Protein AF-A0A1B6DDN0-F1 (afdb_monomer_lite)

pLDDT: mean 76.58, std 20.26, range [27.8, 95.94]

Sequence (170 aa):
NGNVTFTDFSVDEPYYSVKLISSLGCLFWMYTKNDPTKGMYKVVVIHIALDKREFASQIEFITEDIKYLQKIKVLGQVVDIDETFSSGNIIIIPFETLVHFIDDEKQLMYKINISEITPTIESKPILEIESPEEGDKMSHFEIYTALKLVVKSLECPVCLGTLTPPLAVC

Foldseek 3Di:
DDKDKDFPADLQDWDWDWDWDDDPLFIKIWIWIRDSVVQKIWIAIATPDPDDWKKKKKKWADDPVDIDIDIDTHHDDDDDVVVCRVDNPIDIDGNVRQVVQQDPRRMHMIDMDMDTDDPPDPDDDDDDDDDDDDDPDDDSVNSSVVVVVVNVVCVPPVNVVVPDPCPDDD

InterPro domains:
  IPR008974 TRAF-like [G3DSA:2.60.210.10] (3-116)

Structure (mmCIF, N/CA/C/O backbone):
data_AF-A0A1B6DDN0-F1
#
_entry.id   AF-A0A1B6DDN0-F1
#
loop_
_atom_site.group_PDB
_atom_site.id
_atom_site.type_symbol
_atom_site.label_atom_id
_atom_site.label_alt_id
_atom_site.label_comp_id
_atom_site.label_asym_id
_atom_site.label_entity_id
_atom_site.label_seq_id
_atom_site.pdbx_PDB_ins_code
_atom_site.Cartn_x
_atom_site.Cartn_y
_atom_site.Cartn_z
_atom_site.occupancy
_atom_site.B_iso_or_equiv
_atom_site.auth_seq_id
_atom_site.auth_comp_id
_atom_site.auth_asym_id
_atom_site.auth_atom_id
_atom_site.pdbx_PDB_model_num
ATOM 1 N N . ASN A 1 1 ? -3.348 -5.305 -10.740 1.00 77.62 1 ASN A N 1
ATOM 2 C CA . ASN A 1 1 ? -4.410 -4.702 -9.897 1.00 77.62 1 ASN A CA 1
ATOM 3 C C . ASN A 1 1 ? -4.883 -5.734 -8.902 1.00 77.62 1 ASN A C 1
ATOM 5 O O . ASN A 1 1 ? -4.929 -6.905 -9.262 1.00 77.62 1 ASN A O 1
ATOM 9 N N . GLY A 1 2 ? -5.203 -5.329 -7.680 1.00 82.75 2 GLY A N 1
ATOM 10 C CA . GLY A 1 2 ? -5.620 -6.269 -6.644 1.00 82.75 2 GLY A CA 1
ATOM 11 C C . GLY A 1 2 ? -6.332 -5.597 -5.482 1.00 82.75 2 GLY A C 1
ATOM 12 O O . GLY A 1 2 ? -6.283 -4.376 -5.338 1.00 82.75 2 GLY A O 1
ATOM 13 N N . ASN A 1 3 ? -6.981 -6.421 -4.666 1.00 88.19 3 ASN A N 1
ATOM 14 C CA . ASN A 1 3 ? -7.498 -6.016 -3.367 1.00 88.19 3 ASN A CA 1
ATOM 15 C C . ASN A 1 3 ? -6.417 -6.275 -2.318 1.00 88.19 3 ASN A C 1
ATOM 17 O O . ASN A 1 3 ? -5.772 -7.325 -2.324 1.00 88.19 3 ASN A O 1
ATOM 21 N N . VAL A 1 4 ? -6.227 -5.317 -1.426 1.00 89.25 4 VAL A N 1
ATOM 22 C CA . VAL A 1 4 ? -5.373 -5.441 -0.257 1.00 89.25 4 VAL A CA 1
ATOM 23 C C . VAL A 1 4 ? -6.286 -5.472 0.953 1.00 89.25 4 VAL A C 1
ATOM 25 O O . VAL A 1 4 ? -7.051 -4.537 1.163 1.00 89.25 4 VAL A O 1
ATOM 28 N N . THR A 1 5 ? -6.174 -6.542 1.732 1.00 90.50 5 THR A N 1
ATOM 29 C CA . THR A 1 5 ? -6.859 -6.698 3.015 1.00 90.50 5 THR A CA 1
ATOM 30 C C . THR A 1 5 ? -5.819 -6.871 4.116 1.00 90.50 5 THR A C 1
ATOM 32 O O . THR A 1 5 ? -4.810 -7.571 3.925 1.00 90.50 5 THR A O 1
ATOM 35 N N . PHE A 1 6 ? -6.073 -6.224 5.247 1.00 90.12 6 PHE A N 1
ATOM 36 C CA . PHE A 1 6 ? -5.412 -6.445 6.527 1.00 90.12 6 PHE A CA 1
ATOM 37 C C . PHE A 1 6 ? -6.475 -6.833 7.545 1.00 90.12 6 PHE A C 1
ATOM 39 O O . PHE A 1 6 ? -7.505 -6.173 7.598 1.00 90.12 6 PHE A O 1
ATOM 46 N N . THR A 1 7 ? -6.230 -7.889 8.313 1.00 91.88 7 THR A N 1
ATOM 47 C CA . THR A 1 7 ? -7.094 -8.339 9.413 1.00 91.88 7 THR A CA 1
ATOM 48 C C . THR A 1 7 ? -6.530 -7.848 10.740 1.00 91.88 7 THR A C 1
ATOM 50 O O . THR A 1 7 ? -5.318 -7.641 10.836 1.00 91.88 7 THR A O 1
ATOM 53 N N . ASP A 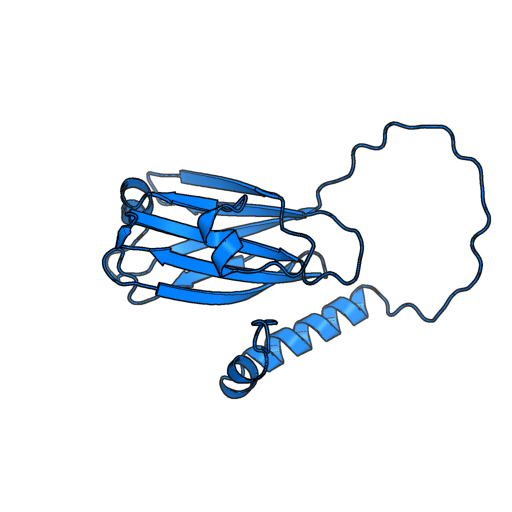1 8 ? -7.390 -7.681 11.746 1.00 91.88 8 ASP A N 1
ATOM 54 C CA . ASP A 1 8 ? -7.013 -7.188 13.079 1.00 91.88 8 ASP A CA 1
ATOM 55 C C . ASP A 1 8 ? -6.239 -5.853 13.038 1.00 91.88 8 ASP A C 1
ATOM 57 O O . ASP A 1 8 ? -5.352 -5.595 13.850 1.00 91.88 8 ASP A O 1
ATOM 61 N N . PHE A 1 9 ? -6.548 -4.992 12.066 1.00 92.88 9 PHE A N 1
ATOM 62 C CA . PHE A 1 9 ? -5.879 -3.714 11.871 1.00 92.88 9 PHE A CA 1
ATOM 63 C C . PHE A 1 9 ? -6.328 -2.689 12.920 1.00 92.88 9 PHE A C 1
ATOM 65 O O . PHE A 1 9 ? -7.518 -2.488 13.162 1.00 92.88 9 PHE A O 1
ATOM 72 N N . SER A 1 10 ? -5.361 -1.983 13.502 1.00 92.44 10 SER A N 1
ATOM 73 C CA . SER A 1 10 ? -5.588 -0.880 14.433 1.00 92.44 10 SER A CA 1
ATOM 74 C C . SER A 1 10 ? -4.699 0.301 14.064 1.00 92.44 10 SER A C 1
ATOM 76 O O . SER A 1 10 ? -3.508 0.130 13.804 1.00 92.44 10 SER A O 1
ATOM 78 N N . VAL A 1 11 ? -5.263 1.511 14.077 1.00 93.62 11 VAL A N 1
ATOM 79 C CA . VAL A 1 11 ? -4.484 2.744 13.881 1.00 93.62 11 VAL A CA 1
ATOM 80 C C . VAL A 1 11 ? -3.525 3.007 15.039 1.00 93.62 11 VAL A C 1
ATOM 82 O O . VAL A 1 11 ? -2.471 3.601 14.827 1.00 93.62 11 VAL A O 1
ATOM 85 N N . ASP A 1 12 ? -3.840 2.508 16.232 1.00 93.75 12 ASP A N 1
ATOM 86 C CA . ASP A 1 12 ? -3.051 2.740 17.442 1.00 93.75 12 ASP A CA 1
ATOM 87 C C . ASP A 1 12 ? -1.837 1.805 17.555 1.00 93.75 12 ASP A C 1
ATOM 89 O O . ASP A 1 12 ? -0.930 2.051 18.352 1.00 93.75 12 ASP A O 1
ATOM 93 N N . GLU A 1 13 ? -1.785 0.742 16.748 1.00 90.44 13 GLU A N 1
ATOM 94 C CA . GLU A 1 13 ? -0.718 -0.256 16.799 1.00 90.44 13 GLU A CA 1
ATOM 95 C C . GLU A 1 13 ? 0.256 -0.101 15.625 1.00 90.44 13 GLU A C 1
ATOM 97 O O . GLU A 1 13 ? -0.163 0.058 14.474 1.00 90.44 13 GLU A O 1
ATOM 102 N N . PRO A 1 14 ? 1.579 -0.139 15.865 1.00 90.19 14 PRO A N 1
ATOM 103 C CA . PRO A 1 14 ? 2.544 -0.072 14.782 1.00 90.19 14 PRO A CA 1
ATOM 104 C C . PRO A 1 14 ? 2.406 -1.306 13.893 1.00 90.19 14 PRO A C 1
ATOM 106 O O . PRO A 1 14 ? 2.334 -2.437 14.368 1.00 90.19 14 PRO A O 1
ATOM 109 N N . TYR A 1 15 ? 2.427 -1.085 12.583 1.00 87.69 15 TYR A N 1
ATOM 110 C CA . TYR A 1 15 ? 2.281 -2.156 11.607 1.00 87.69 15 TYR A CA 1
ATOM 111 C C . TYR A 1 15 ? 3.284 -1.985 10.476 1.00 87.69 15 TYR A C 1
ATOM 113 O O . TYR A 1 15 ? 3.532 -0.869 10.020 1.00 87.69 15 TYR A O 1
ATOM 121 N N . TYR A 1 16 ? 3.830 -3.096 9.993 1.00 88.31 16 TYR A N 1
ATOM 122 C CA . TYR A 1 16 ? 4.678 -3.134 8.810 1.00 88.31 16 TYR A CA 1
ATOM 123 C C . TYR A 1 16 ? 4.362 -4.382 7.990 1.00 88.31 16 TYR A C 1
ATOM 125 O O . TYR A 1 16 ? 4.279 -5.483 8.531 1.00 88.31 16 TYR A O 1
ATOM 133 N N . SER A 1 17 ? 4.197 -4.222 6.680 1.00 87.06 17 SER A N 1
ATOM 134 C CA . SER A 1 17 ? 3.962 -5.343 5.770 1.00 87.06 17 SER A CA 1
ATOM 135 C C . SER A 1 17 ? 4.589 -5.100 4.415 1.00 87.06 17 SER A C 1
ATOM 137 O O . SER A 1 17 ? 4.654 -3.967 3.935 1.00 87.06 17 SER A O 1
ATOM 139 N N . VAL A 1 18 ? 5.025 -6.196 3.803 1.00 88.25 18 VAL A N 1
ATOM 140 C CA . VAL A 1 18 ? 5.557 -6.240 2.448 1.00 88.25 18 VAL A CA 1
ATOM 141 C C . VAL A 1 18 ? 4.722 -7.240 1.662 1.00 88.25 18 VAL A C 1
ATOM 143 O O . VAL A 1 18 ? 4.552 -8.381 2.091 1.00 88.25 18 VAL A O 1
ATOM 146 N N . LYS A 1 19 ? 4.190 -6.823 0.514 1.00 88.69 19 LYS A N 1
ATOM 147 C CA . LYS A 1 19 ? 3.452 -7.694 -0.408 1.00 88.69 19 LYS A CA 1
ATOM 148 C C . LYS A 1 19 ? 4.056 -7.614 -1.803 1.00 88.69 19 LYS A C 1
ATOM 150 O O . LYS A 1 19 ? 4.468 -6.543 -2.246 1.00 88.69 19 LYS A O 1
ATOM 155 N N . LEU A 1 20 ? 4.064 -8.741 -2.508 1.00 88.50 20 LEU A N 1
ATOM 156 C CA . LEU A 1 20 ? 4.405 -8.784 -3.925 1.00 88.50 20 LEU A CA 1
ATOM 157 C C . LEU A 1 20 ? 3.135 -8.611 -4.764 1.00 88.50 20 LEU A C 1
ATOM 159 O O . LEU A 1 20 ? 2.144 -9.308 -4.555 1.00 88.50 20 LEU A O 1
ATOM 163 N N . ILE A 1 21 ? 3.167 -7.700 -5.731 1.00 88.81 21 ILE A N 1
ATOM 164 C CA . ILE A 1 21 ? 2.065 -7.443 -6.660 1.00 88.81 21 ILE A CA 1
ATOM 165 C C . ILE A 1 21 ? 2.520 -7.798 -8.069 1.00 88.81 21 ILE A C 1
ATOM 167 O O . ILE A 1 21 ? 3.547 -7.309 -8.532 1.00 88.81 21 ILE A O 1
ATOM 171 N N . SER A 1 22 ? 1.720 -8.592 -8.781 1.00 88.19 22 SER A N 1
ATOM 172 C CA . SER A 1 22 ? 1.879 -8.801 -10.221 1.00 88.19 22 SER A CA 1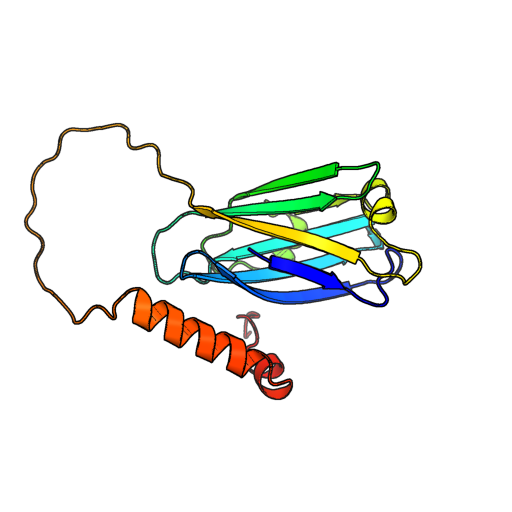
ATOM 173 C C . SER A 1 22 ? 0.847 -7.977 -10.994 1.00 88.19 22 SER A C 1
ATOM 175 O O . SER A 1 22 ? -0.357 -8.048 -10.733 1.00 88.19 22 SER A O 1
ATOM 177 N N . SER A 1 23 ? 1.310 -7.154 -11.934 1.00 88.50 23 SER A N 1
ATOM 178 C CA . SER A 1 23 ? 0.449 -6.342 -12.805 1.00 88.50 23 SER A CA 1
ATOM 179 C C . SER A 1 23 ? 1.187 -6.008 -14.096 1.00 88.50 23 SER A C 1
ATOM 181 O O . SER A 1 23 ? 2.396 -5.814 -14.065 1.00 88.50 23 SER A O 1
ATOM 183 N N . LEU A 1 24 ? 0.482 -5.930 -15.230 1.00 89.19 24 LEU A N 1
ATOM 184 C CA . LEU A 1 24 ? 1.067 -5.536 -16.528 1.00 89.19 24 LEU A CA 1
ATOM 185 C C . LEU A 1 24 ? 2.328 -6.343 -16.923 1.00 89.19 24 LEU A C 1
ATOM 187 O O . LEU A 1 24 ? 3.264 -5.813 -17.522 1.00 89.19 24 LEU A O 1
ATOM 191 N N . GLY A 1 25 ? 2.380 -7.625 -16.543 1.00 84.75 25 GLY A N 1
ATOM 192 C CA . GLY A 1 25 ? 3.540 -8.489 -16.794 1.00 84.75 25 GLY A CA 1
ATOM 193 C C . GLY A 1 25 ? 4.799 -8.124 -15.996 1.00 84.75 25 GLY A C 1
ATOM 194 O O . GLY A 1 25 ? 5.881 -8.557 -16.368 1.00 84.75 25 GLY A O 1
ATOM 195 N N . CYS A 1 26 ? 4.674 -7.333 -14.926 1.00 86.88 26 CYS A N 1
ATOM 196 C CA . CYS A 1 26 ? 5.771 -6.933 -14.040 1.00 86.88 26 CYS A CA 1
ATOM 197 C C . CYS A 1 26 ? 5.497 -7.366 -12.599 1.00 86.88 26 CYS A C 1
ATOM 199 O O . CYS A 1 26 ? 4.365 -7.722 -12.244 1.00 86.88 26 CYS A O 1
ATOM 201 N N . LEU A 1 27 ? 6.530 -7.264 -11.762 1.00 88.00 27 LEU A N 1
ATOM 202 C CA . LEU A 1 27 ? 6.432 -7.421 -10.317 1.00 88.00 27 LEU A CA 1
ATOM 203 C C . LEU A 1 27 ? 6.726 -6.111 -9.591 1.00 88.00 27 LEU A C 1
ATOM 205 O O . LEU A 1 27 ? 7.605 -5.343 -9.982 1.00 88.00 27 LEU A O 1
ATOM 209 N N . PHE A 1 28 ? 6.013 -5.894 -8.493 1.00 89.19 28 PHE A N 1
ATOM 210 C CA . PHE A 1 28 ? 6.158 -4.715 -7.656 1.00 89.19 28 PHE A CA 1
ATOM 211 C C . PHE A 1 28 ? 6.183 -5.118 -6.190 1.00 89.19 28 PHE A C 1
ATOM 213 O O . PHE A 1 28 ? 5.328 -5.885 -5.744 1.00 89.19 28 PHE A O 1
ATOM 220 N N . TRP A 1 29 ? 7.116 -4.556 -5.432 1.00 90.38 29 TRP A N 1
ATOM 221 C CA . TRP A 1 29 ? 7.043 -4.579 -3.980 1.00 90.38 29 TRP A CA 1
ATOM 222 C C . TRP A 1 29 ? 6.110 -3.477 -3.501 1.00 90.38 29 TRP A C 1
ATOM 224 O O . TRP A 1 29 ? 6.266 -2.320 -3.886 1.00 90.38 29 TRP A O 1
ATOM 234 N N . MET A 1 30 ? 5.162 -3.829 -2.641 1.00 91.88 30 MET A N 1
ATOM 235 C CA . MET A 1 30 ? 4.356 -2.877 -1.891 1.00 91.88 30 MET A CA 1
ATOM 236 C C . MET A 1 30 ? 4.727 -2.965 -0.419 1.00 91.88 30 MET A C 1
ATOM 238 O O . MET A 1 30 ? 4.501 -3.995 0.213 1.00 91.88 30 MET A O 1
ATOM 242 N N . TYR A 1 31 ? 5.256 -1.873 0.116 1.00 91.56 31 TYR A N 1
ATOM 243 C CA . TYR A 1 31 ? 5.546 -1.716 1.532 1.00 91.56 31 TYR A CA 1
ATOM 244 C C . TYR A 1 31 ? 4.475 -0.848 2.155 1.00 91.56 31 TYR A C 1
ATOM 246 O O . TYR A 1 31 ? 4.162 0.225 1.640 1.00 91.56 31 TYR A O 1
ATOM 254 N N . THR A 1 32 ? 3.942 -1.287 3.282 1.00 92.81 32 THR A N 1
ATOM 255 C CA . THR A 1 32 ? 2.948 -0.535 4.040 1.00 92.81 32 THR A CA 1
ATOM 256 C C . THR A 1 32 ? 3.407 -0.394 5.473 1.00 92.81 32 THR A C 1
ATOM 258 O O . THR A 1 32 ? 3.830 -1.384 6.071 1.00 92.81 32 THR A O 1
ATOM 261 N N . LYS A 1 33 ? 3.290 0.809 6.029 1.00 92.31 33 LYS A N 1
ATOM 262 C CA . LYS A 1 33 ? 3.656 1.106 7.412 1.00 92.31 33 LYS A CA 1
ATOM 263 C C . LYS A 1 33 ? 2.542 1.897 8.084 1.00 92.31 33 LYS A C 1
ATOM 265 O O . LYS A 1 33 ? 2.175 2.960 7.588 1.00 92.31 33 LYS A O 1
ATOM 270 N N . ASN A 1 34 ? 2.034 1.394 9.203 1.00 93.00 34 ASN A N 1
ATOM 271 C CA . ASN A 1 34 ? 1.233 2.183 10.130 1.00 93.00 34 ASN A CA 1
ATOM 272 C C . ASN A 1 34 ? 2.179 2.822 11.150 1.00 93.00 34 ASN A C 1
ATOM 274 O O . ASN A 1 34 ? 2.933 2.108 11.814 1.00 93.00 34 ASN A O 1
ATOM 278 N N . ASP A 1 35 ? 2.173 4.150 11.244 1.00 90.00 35 ASP A N 1
ATOM 279 C CA . ASP A 1 35 ? 3.010 4.915 12.169 1.00 90.00 35 ASP A CA 1
ATOM 280 C C . ASP A 1 35 ? 2.115 5.683 13.158 1.00 90.00 35 ASP A C 1
ATOM 282 O O . ASP A 1 35 ? 1.766 6.842 12.893 1.00 90.00 35 ASP A O 1
ATOM 286 N N . PRO A 1 36 ? 1.736 5.060 14.296 1.00 90.25 36 PRO A N 1
ATOM 287 C CA . PRO A 1 36 ? 0.861 5.686 15.283 1.00 90.25 36 PRO A CA 1
ATOM 288 C C . PRO A 1 36 ? 1.423 6.989 15.845 1.00 90.25 36 PRO A C 1
ATOM 290 O O . PRO A 1 36 ? 0.679 7.928 16.108 1.00 90.25 36 PRO A O 1
ATOM 293 N N . THR A 1 37 ? 2.752 7.090 15.957 1.00 89.56 37 THR A N 1
ATOM 294 C CA . THR A 1 37 ? 3.417 8.284 16.499 1.00 89.56 37 THR A CA 1
ATOM 295 C C . THR A 1 37 ? 3.241 9.511 15.611 1.00 89.56 37 THR A C 1
ATOM 297 O O . THR A 1 37 ? 3.272 10.639 16.099 1.00 89.56 37 THR A O 1
ATOM 300 N N . LYS A 1 38 ? 3.039 9.295 14.307 1.00 88.12 38 LYS A N 1
ATOM 301 C CA . LYS A 1 38 ? 2.813 10.354 13.320 1.00 88.12 38 LYS A CA 1
ATOM 302 C C . LYS A 1 38 ? 1.357 10.455 12.873 1.00 88.12 38 LYS A C 1
ATOM 304 O O . LYS A 1 38 ? 1.044 11.372 12.122 1.00 88.12 38 LYS A O 1
ATOM 309 N N . GLY A 1 39 ? 0.485 9.542 13.305 1.00 92.81 39 GLY A N 1
ATOM 310 C CA . GLY A 1 39 ? -0.922 9.516 12.906 1.00 92.81 39 GLY A CA 1
ATOM 311 C C . GLY A 1 39 ? -1.126 9.244 11.411 1.00 92.81 39 GLY A C 1
ATOM 312 O O . GLY A 1 39 ? -2.023 9.825 10.795 1.00 92.81 39 GLY A O 1
ATOM 313 N N . MET A 1 40 ? -0.246 8.444 10.795 1.00 94.12 40 MET A N 1
ATOM 314 C CA . MET A 1 40 ? -0.215 8.249 9.342 1.00 94.12 40 MET A CA 1
ATOM 315 C C . MET A 1 40 ? -0.022 6.789 8.946 1.00 94.12 40 MET A C 1
ATOM 317 O O . MET A 1 40 ? 0.866 6.098 9.448 1.00 94.12 40 MET A O 1
ATOM 321 N N . TYR A 1 41 ? -0.787 6.365 7.944 1.00 94.31 41 TYR A N 1
ATOM 322 C CA . TYR A 1 41 ? -0.551 5.137 7.200 1.00 94.31 41 TYR A CA 1
ATOM 323 C C . TYR A 1 41 ? 0.166 5.461 5.895 1.00 94.31 41 TYR A C 1
ATOM 325 O O . TYR A 1 41 ? -0.219 6.373 5.163 1.00 94.31 41 TYR A O 1
ATOM 333 N N . LYS A 1 42 ? 1.242 4.736 5.612 1.00 94.00 42 LYS A N 1
ATOM 334 C CA . LYS A 1 42 ? 2.149 5.021 4.504 1.00 94.00 42 LYS A CA 1
ATOM 335 C C . LYS A 1 42 ? 2.236 3.831 3.574 1.00 94.00 42 LYS A C 1
ATOM 337 O O . LYS A 1 42 ? 2.370 2.701 4.042 1.00 94.00 42 LYS A O 1
ATOM 342 N N . VAL A 1 43 ? 2.237 4.091 2.269 1.00 93.62 43 VAL A N 1
ATOM 343 C CA . VAL A 1 43 ? 2.417 3.055 1.248 1.00 93.62 43 VAL A CA 1
ATOM 344 C C . VAL A 1 43 ? 3.475 3.462 0.234 1.00 93.62 43 VAL A C 1
ATOM 346 O O . VAL A 1 43 ? 3.445 4.561 -0.323 1.00 93.62 43 VAL A O 1
ATOM 349 N N . VAL A 1 44 ? 4.391 2.537 -0.029 1.00 92.31 44 VAL A N 1
ATOM 350 C CA . VAL A 1 44 ? 5.446 2.652 -1.035 1.00 92.31 44 VAL A CA 1
ATOM 351 C C . VAL A 1 44 ? 5.284 1.514 -2.022 1.00 92.31 44 VAL A C 1
ATOM 353 O O . VAL A 1 44 ? 5.123 0.362 -1.625 1.00 92.31 44 VAL A O 1
ATOM 356 N N . VAL A 1 45 ? 5.344 1.832 -3.313 1.00 92.19 45 VAL A N 1
ATOM 357 C CA . VAL A 1 45 ? 5.340 0.831 -4.379 1.00 92.19 45 VAL A CA 1
ATOM 358 C C . VAL A 1 45 ? 6.621 0.983 -5.182 1.00 92.19 45 VAL A C 1
ATOM 360 O O . VAL A 1 45 ? 6.909 2.066 -5.696 1.00 92.19 45 VAL A O 1
ATOM 363 N N . ILE A 1 46 ? 7.376 -0.105 -5.284 1.00 90.06 46 ILE A N 1
ATOM 364 C CA . ILE A 1 46 ? 8.649 -0.176 -6.000 1.00 90.06 46 ILE A CA 1
ATOM 365 C C . ILE A 1 46 ? 8.509 -1.203 -7.118 1.00 90.06 46 ILE A C 1
ATOM 367 O O . ILE A 1 46 ? 8.142 -2.352 -6.876 1.00 90.06 46 ILE A O 1
ATOM 371 N N . HIS A 1 47 ? 8.803 -0.790 -8.345 1.00 89.44 47 HIS A N 1
ATOM 372 C CA . HIS A 1 47 ? 8.924 -1.691 -9.481 1.00 89.44 47 HIS A CA 1
ATOM 373 C C . HIS A 1 47 ? 10.200 -2.520 -9.327 1.00 89.44 47 HIS A C 1
ATOM 375 O O . HIS A 1 47 ? 11.292 -1.970 -9.181 1.00 89.44 47 HIS A O 1
ATOM 381 N N . ILE A 1 48 ? 10.068 -3.847 -9.366 1.00 86.06 48 ILE A N 1
ATOM 382 C CA . ILE A 1 48 ? 11.214 -4.757 -9.412 1.00 86.06 48 ILE A CA 1
ATOM 383 C C . ILE A 1 48 ? 11.722 -4.738 -10.852 1.00 86.06 48 ILE A C 1
ATOM 385 O O . ILE A 1 48 ? 11.273 -5.513 -11.695 1.00 86.06 48 ILE A O 1
ATOM 389 N N . ALA A 1 49 ? 12.576 -3.761 -11.146 1.00 72.00 49 ALA A N 1
ATOM 390 C CA . ALA A 1 49 ? 12.932 -3.419 -12.510 1.00 72.00 49 ALA A CA 1
ATOM 391 C C . ALA A 1 49 ? 13.681 -4.557 -13.222 1.00 72.00 49 ALA A C 1
ATOM 393 O O . ALA A 1 49 ? 14.792 -4.926 -12.844 1.00 72.00 49 ALA A O 1
ATOM 394 N N . LEU A 1 50 ? 13.072 -5.049 -14.303 1.00 63.22 50 LEU A N 1
ATOM 395 C CA . LEU A 1 50 ? 13.733 -5.787 -15.387 1.00 63.22 50 LEU A CA 1
ATOM 396 C C . LEU A 1 50 ? 13.829 -4.939 -16.674 1.00 63.22 50 LEU A C 1
ATOM 398 O O . LEU A 1 50 ? 14.433 -5.369 -17.652 1.00 63.22 50 LEU A O 1
ATOM 402 N N . ASP A 1 51 ? 13.237 -3.737 -16.690 1.00 71.81 51 ASP A N 1
ATOM 403 C CA . ASP A 1 51 ? 13.165 -2.847 -17.855 1.00 71.81 51 ASP A CA 1
ATOM 404 C C . ASP A 1 51 ? 13.038 -1.353 -17.468 1.00 71.81 51 ASP A C 1
ATOM 406 O O . ASP A 1 51 ? 13.136 -0.986 -16.297 1.00 71.81 51 ASP A O 1
ATOM 410 N N . LYS A 1 52 ? 12.860 -0.484 -18.477 1.00 80.75 52 LYS A N 1
ATOM 411 C CA . LYS A 1 52 ? 12.783 0.986 -18.352 1.00 80.75 52 LYS A CA 1
ATOM 412 C C . LYS A 1 52 ? 11.351 1.538 -18.260 1.00 80.75 52 LYS A C 1
ATOM 414 O O . LYS A 1 52 ? 11.167 2.743 -18.431 1.00 80.75 52 LYS A O 1
ATOM 419 N N . ARG A 1 53 ? 10.333 0.695 -18.067 1.00 87.00 53 ARG A N 1
ATOM 420 C CA . ARG A 1 53 ? 8.940 1.156 -18.019 1.00 87.00 53 ARG A CA 1
ATOM 421 C C . ARG A 1 53 ? 8.689 1.983 -16.767 1.00 87.00 53 ARG A C 1
ATOM 423 O O . ARG A 1 53 ? 9.189 1.685 -15.681 1.00 87.00 53 ARG A O 1
ATOM 430 N N . GLU A 1 54 ? 7.878 3.019 -16.927 1.00 91.06 54 GLU A N 1
ATOM 431 C CA . GLU A 1 54 ? 7.431 3.857 -15.824 1.00 91.06 54 GLU A CA 1
ATOM 432 C C . GLU A 1 54 ? 5.991 3.520 -15.464 1.00 91.06 54 GLU A C 1
ATOM 434 O O . GLU A 1 54 ? 5.148 3.302 -16.331 1.00 91.06 54 GLU A O 1
ATOM 439 N N . PHE A 1 55 ? 5.691 3.506 -14.169 1.00 93.00 55 PHE A N 1
ATOM 440 C CA . PHE A 1 55 ? 4.367 3.151 -13.677 1.00 93.00 55 PHE A CA 1
ATOM 441 C C . PHE A 1 55 ? 3.860 4.184 -12.683 1.00 93.00 55 PHE A C 1
ATOM 443 O O . PHE A 1 55 ? 4.628 4.885 -12.025 1.00 93.00 55 PHE A O 1
ATOM 450 N N . ALA A 1 56 ? 2.544 4.240 -12.544 1.00 94.88 56 ALA A N 1
ATOM 451 C CA . ALA A 1 56 ? 1.866 4.906 -11.452 1.00 94.88 56 ALA A CA 1
ATOM 452 C C . ALA A 1 56 ? 1.064 3.876 -10.660 1.00 94.88 56 ALA A C 1
ATOM 454 O O . ALA A 1 56 ? 0.390 3.023 -11.245 1.00 94.88 56 ALA A O 1
ATOM 455 N N . SER A 1 57 ? 1.125 3.978 -9.337 1.00 94.94 57 SER A N 1
ATOM 456 C CA . SER A 1 57 ? 0.270 3.238 -8.426 1.00 94.94 57 SER A CA 1
ATOM 457 C C . SER A 1 57 ? -0.844 4.153 -7.947 1.00 94.94 57 SER A C 1
ATOM 459 O O . SER A 1 57 ? -0.651 5.344 -7.708 1.00 94.94 57 SER A O 1
ATOM 461 N N . GLN A 1 58 ? -2.036 3.593 -7.833 1.00 95.94 58 GLN A N 1
ATOM 46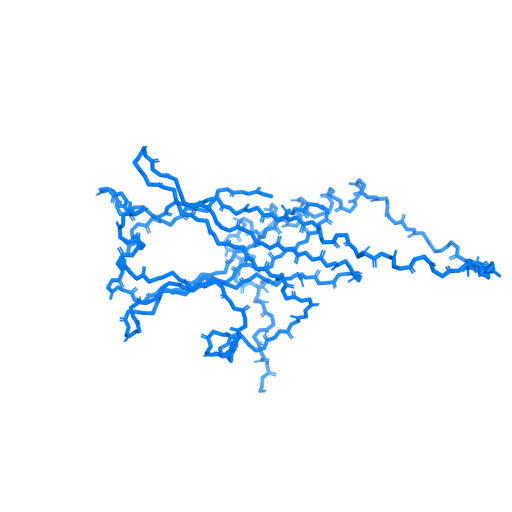2 C CA . GLN A 1 58 ? -3.205 4.271 -7.311 1.00 95.94 58 GLN A CA 1
ATOM 463 C C . GLN A 1 58 ? -3.833 3.388 -6.249 1.00 95.94 58 GLN A C 1
ATOM 465 O O . GLN A 1 58 ? -4.156 2.232 -6.524 1.00 95.94 58 GLN A O 1
ATOM 470 N N . ILE A 1 59 ? -4.022 3.950 -5.063 1.00 94.94 59 ILE A N 1
ATOM 471 C CA . ILE A 1 59 ? -4.782 3.327 -3.991 1.00 94.94 59 ILE A CA 1
ATOM 472 C C . ILE A 1 59 ? -6.163 3.960 -3.952 1.00 94.94 59 ILE A C 1
ATOM 474 O O . ILE A 1 59 ? -6.309 5.176 -4.081 1.00 94.94 59 ILE A O 1
ATOM 478 N N . GLU A 1 60 ? -7.172 3.112 -3.817 1.00 95.00 60 GLU A N 1
ATOM 479 C CA . GLU A 1 60 ? -8.571 3.498 -3.791 1.00 95.00 60 GLU A CA 1
ATOM 480 C C . GLU A 1 60 ? -9.274 2.799 -2.626 1.00 95.00 60 GLU A C 1
ATOM 482 O O . GLU A 1 60 ? -9.357 1.569 -2.584 1.00 95.00 60 GLU A O 1
ATOM 487 N N . PHE A 1 61 ? -9.790 3.602 -1.701 1.00 93.00 61 PHE A N 1
ATOM 488 C CA . PHE A 1 61 ? -10.702 3.166 -0.655 1.00 93.00 61 PHE A CA 1
ATOM 489 C C . PHE A 1 61 ? -12.119 3.571 -1.049 1.00 93.00 61 PHE A C 1
ATOM 491 O O . PHE A 1 61 ? -12.347 4.693 -1.514 1.00 93.00 61 PHE A O 1
ATOM 498 N N . ILE A 1 62 ? -13.063 2.648 -0.900 1.00 88.00 62 ILE A N 1
ATOM 499 C CA . ILE A 1 62 ? -14.460 2.859 -1.277 1.00 88.00 62 ILE A CA 1
ATOM 500 C C . ILE A 1 62 ?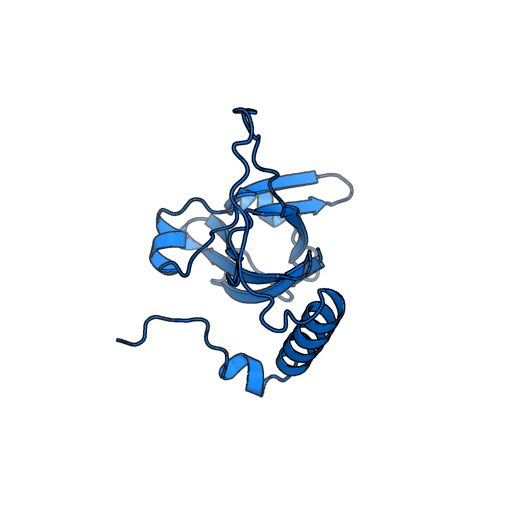 -15.336 2.253 -0.188 1.00 88.00 62 ILE A C 1
ATOM 502 O O . ILE A 1 62 ? -15.269 1.047 0.042 1.00 88.00 62 ILE A O 1
ATOM 506 N N . THR A 1 63 ? -16.164 3.084 0.431 1.00 85.75 63 THR A N 1
ATOM 507 C CA . THR A 1 63 ? -17.345 2.674 1.200 1.00 85.75 63 THR A CA 1
ATOM 508 C C . THR A 1 63 ? -18.606 3.108 0.451 1.00 85.75 63 THR A C 1
ATOM 510 O O . THR A 1 63 ? -18.520 3.647 -0.656 1.00 85.75 63 THR A O 1
ATOM 513 N N . GLU A 1 64 ? -19.786 2.863 1.024 1.00 85.00 64 GLU A N 1
ATOM 514 C CA . GLU A 1 64 ? -21.051 3.351 0.457 1.00 85.00 64 GLU A CA 1
ATOM 515 C C . GLU A 1 64 ? -21.086 4.887 0.372 1.00 85.00 64 GLU A C 1
ATOM 517 O O . GLU A 1 64 ? -21.561 5.439 -0.621 1.00 85.00 64 GLU A O 1
ATOM 522 N N . ASP A 1 65 ? -20.502 5.565 1.364 1.00 84.44 65 ASP A N 1
ATOM 523 C CA . ASP A 1 65 ? -20.605 7.017 1.527 1.00 84.44 65 ASP A CA 1
ATOM 524 C C . ASP A 1 65 ? -19.344 7.781 1.104 1.00 84.44 65 ASP A C 1
ATOM 526 O O . ASP A 1 65 ? -19.411 8.961 0.750 1.00 84.44 65 ASP A O 1
ATOM 530 N N . ILE A 1 66 ? -18.171 7.139 1.163 1.00 87.31 66 ILE A N 1
ATOM 531 C CA . ILE A 1 66 ? -16.880 7.817 1.028 1.00 87.31 66 ILE A CA 1
ATOM 532 C C . ILE A 1 66 ? -16.015 7.105 -0.003 1.00 87.31 66 ILE A C 1
ATOM 534 O O . ILE A 1 66 ? -15.782 5.897 0.040 1.00 87.31 66 ILE A O 1
ATOM 538 N N . LYS A 1 67 ? -15.457 7.903 -0.912 1.00 91.75 67 LYS A N 1
ATOM 539 C CA . LYS A 1 67 ? -14.430 7.468 -1.849 1.00 91.75 67 LYS A CA 1
ATOM 540 C C . LYS A 1 67 ? -13.161 8.277 -1.632 1.00 91.75 67 LYS A C 1
ATOM 542 O O . LYS A 1 67 ? -13.169 9.495 -1.790 1.00 91.75 67 LYS A O 1
ATOM 547 N N . TYR A 1 68 ? -12.064 7.588 -1.345 1.00 92.19 68 TYR A N 1
ATOM 548 C CA . TYR A 1 68 ? -10.735 8.181 -1.258 1.00 92.19 68 TYR A CA 1
ATOM 549 C C . TYR A 1 68 ? -9.818 7.566 -2.310 1.00 92.19 68 TYR A C 1
ATOM 551 O O . TYR A 1 68 ? -9.791 6.350 -2.502 1.00 92.19 68 TYR A O 1
ATOM 559 N N . LEU A 1 69 ? -9.060 8.410 -3.007 1.00 94.25 69 LEU A N 1
ATOM 560 C CA . LEU A 1 69 ? -8.174 7.990 -4.083 1.00 94.25 69 LEU A CA 1
ATOM 561 C C . LEU A 1 69 ? -6.889 8.804 -4.039 1.00 94.25 69 LEU A C 1
ATOM 563 O O . LEU A 1 69 ? -6.924 10.031 -4.091 1.00 94.25 69 LEU A O 1
ATOM 567 N N . GLN A 1 70 ? -5.755 8.109 -4.028 1.00 94.25 70 GLN A N 1
ATOM 568 C CA . GLN A 1 70 ? -4.442 8.730 -4.140 1.00 94.25 70 GLN A CA 1
ATOM 569 C C . GLN A 1 70 ? -3.607 7.996 -5.182 1.00 94.25 70 GLN A C 1
ATOM 571 O O . GLN A 1 70 ? -3.548 6.767 -5.194 1.00 94.25 70 GLN A O 1
ATOM 576 N N . LYS A 1 71 ? -2.970 8.756 -6.076 1.00 94.62 71 LYS A N 1
ATOM 577 C CA . LYS A 1 71 ? -2.134 8.240 -7.163 1.00 94.62 71 LYS A CA 1
ATOM 578 C C . LYS A 1 71 ? -0.735 8.833 -7.072 1.00 94.62 71 LYS A C 1
ATOM 580 O O . LYS A 1 71 ? -0.593 10.034 -6.864 1.00 94.62 71 LYS A O 1
ATOM 585 N N . ILE A 1 72 ? 0.282 8.002 -7.272 1.00 94.00 72 ILE A N 1
ATOM 586 C CA . ILE A 1 72 ? 1.687 8.403 -7.234 1.00 94.00 72 ILE A CA 1
ATOM 587 C C . ILE A 1 72 ? 2.502 7.654 -8.288 1.00 94.00 72 ILE A C 1
ATOM 589 O O . ILE A 1 72 ? 2.104 6.587 -8.756 1.00 94.00 72 ILE A O 1
ATOM 593 N N . LYS A 1 73 ? 3.653 8.207 -8.673 1.00 93.06 73 LYS A N 1
ATOM 594 C CA . LYS A 1 73 ? 4.619 7.505 -9.524 1.00 93.06 73 LYS A CA 1
ATOM 595 C C . LYS A 1 73 ? 5.282 6.379 -8.723 1.00 93.06 73 LYS A C 1
ATOM 597 O O . LYS A 1 73 ? 5.714 6.592 -7.595 1.00 93.06 73 LYS A O 1
ATOM 602 N N . VAL A 1 74 ? 5.355 5.192 -9.317 1.00 91.56 74 VAL A N 1
ATOM 603 C CA . VAL A 1 74 ? 6.055 4.029 -8.761 1.00 91.56 74 VAL A CA 1
ATOM 604 C C . VAL A 1 74 ? 7.557 4.273 -8.830 1.00 91.56 74 VAL A C 1
ATOM 606 O O . VAL A 1 74 ? 8.069 4.773 -9.834 1.00 91.56 74 VAL A O 1
ATOM 609 N N . LEU A 1 75 ? 8.269 3.898 -7.771 1.00 88.44 75 LEU A N 1
ATOM 610 C CA . LEU A 1 75 ? 9.721 4.024 -7.718 1.00 88.44 75 LEU A CA 1
ATOM 611 C C . LEU A 1 75 ? 10.373 2.947 -8.596 1.00 88.44 75 LEU A C 1
ATOM 613 O O . LEU A 1 75 ? 10.006 1.776 -8.524 1.00 88.44 75 LEU A O 1
ATOM 617 N N . GLY A 1 76 ? 11.321 3.347 -9.443 1.00 77.69 76 GLY A N 1
ATOM 618 C CA . GLY A 1 76 ? 11.941 2.474 -10.450 1.00 77.69 76 GLY A CA 1
ATOM 619 C C . GLY A 1 76 ? 13.225 1.763 -10.014 1.00 77.69 76 GLY A C 1
ATOM 620 O O . GLY A 1 76 ? 13.868 1.143 -10.855 1.00 77.69 76 GLY A O 1
ATOM 621 N N . GLN A 1 77 ? 13.649 1.889 -8.752 1.00 70.50 77 GLN A N 1
ATOM 622 C CA . GLN A 1 77 ? 14.898 1.312 -8.238 1.00 70.50 77 GLN A CA 1
ATOM 623 C C . GLN A 1 77 ? 14.740 0.850 -6.785 1.00 70.50 77 GLN A C 1
ATOM 625 O O . GLN A 1 77 ? 13.825 1.287 -6.084 1.00 70.50 77 GLN A O 1
ATOM 630 N N . VAL A 1 78 ? 15.653 -0.021 -6.342 1.00 62.41 78 VAL A N 1
ATOM 631 C CA . VAL A 1 78 ? 15.828 -0.349 -4.923 1.00 62.4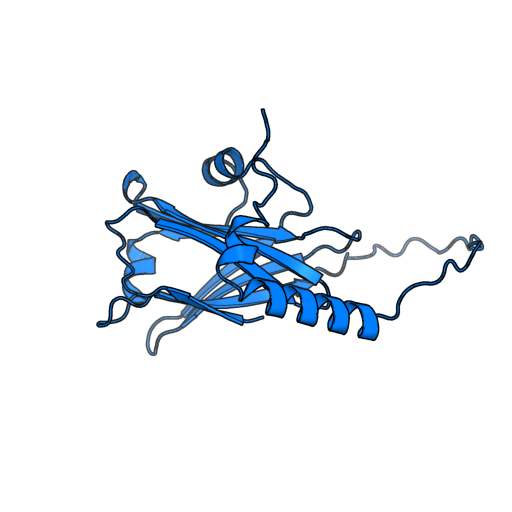1 78 VAL A CA 1
ATOM 632 C C . VAL A 1 78 ? 16.252 0.926 -4.197 1.00 62.41 78 VAL A C 1
ATOM 634 O O . VAL A 1 78 ? 17.288 1.504 -4.513 1.00 62.41 78 VAL A O 1
ATOM 637 N N . VAL A 1 79 ? 15.424 1.369 -3.260 1.00 69.81 79 VAL A N 1
ATOM 638 C CA . VAL A 1 79 ? 15.644 2.552 -2.423 1.00 69.81 79 VAL A CA 1
ATOM 639 C C . VAL A 1 79 ? 15.751 2.119 -0.967 1.00 69.81 79 VAL A C 1
ATOM 641 O O . VAL A 1 79 ? 15.170 1.098 -0.589 1.00 69.81 79 VAL A O 1
ATOM 644 N N . ASP A 1 80 ? 16.460 2.896 -0.150 1.00 81.81 80 ASP A N 1
ATOM 645 C CA . ASP A 1 80 ? 16.384 2.752 1.302 1.00 81.81 80 ASP A CA 1
ATOM 646 C C . ASP A 1 80 ? 14.932 2.994 1.733 1.00 81.81 80 ASP A C 1
ATOM 648 O O . ASP A 1 80 ? 14.363 4.069 1.512 1.00 81.81 80 ASP A O 1
ATOM 652 N N . ILE A 1 81 ? 14.297 1.958 2.281 1.00 83.56 81 ILE A N 1
ATOM 653 C CA . ILE A 1 81 ? 12.869 1.996 2.580 1.00 83.56 81 ILE A CA 1
ATOM 654 C C . ILE A 1 81 ? 12.555 2.893 3.781 1.00 83.56 81 ILE A C 1
ATOM 656 O O . ILE A 1 81 ? 11.510 3.546 3.795 1.00 83.56 81 ILE A O 1
ATOM 660 N N . ASP A 1 82 ? 13.454 2.973 4.762 1.00 82.06 82 ASP A N 1
ATOM 661 C CA . ASP A 1 82 ? 13.259 3.789 5.958 1.00 82.06 82 ASP A CA 1
ATOM 662 C C . ASP A 1 82 ? 13.470 5.272 5.647 1.00 82.06 82 ASP A C 1
ATOM 664 O O . ASP A 1 82 ? 12.684 6.122 6.094 1.00 82.06 82 ASP A O 1
ATOM 668 N N . GLU A 1 83 ? 14.453 5.586 4.801 1.00 84.81 83 GLU A N 1
ATOM 669 C CA . GLU A 1 83 ? 14.605 6.922 4.225 1.00 84.81 83 GLU A CA 1
ATOM 670 C C . GLU A 1 83 ? 13.373 7.284 3.384 1.00 84.81 83 GLU A C 1
ATOM 672 O O . GLU A 1 83 ? 12.764 8.339 3.579 1.00 84.81 83 GLU A O 1
ATOM 677 N N . THR A 1 84 ? 12.915 6.367 2.525 1.00 87.12 84 THR A N 1
ATOM 678 C CA . THR A 1 84 ? 11.739 6.581 1.669 1.00 87.12 84 THR A CA 1
ATOM 679 C C . THR A 1 84 ? 10.474 6.841 2.488 1.00 87.12 84 THR A C 1
ATOM 681 O O . THR A 1 84 ? 9.704 7.740 2.155 1.00 87.12 84 THR A O 1
ATOM 684 N N . PHE A 1 85 ? 10.256 6.134 3.602 1.00 85.44 85 PHE A N 1
ATOM 685 C CA . PHE A 1 85 ? 9.137 6.420 4.508 1.00 85.44 85 PHE A CA 1
ATOM 686 C C . PHE A 1 85 ? 9.251 7.768 5.234 1.00 85.44 85 PHE A C 1
ATOM 688 O O . PHE A 1 85 ? 8.247 8.263 5.769 1.00 85.44 85 PHE A O 1
ATOM 695 N N . SER A 1 86 ? 10.451 8.339 5.307 1.00 83.62 86 SER A N 1
ATOM 696 C CA . SER A 1 86 ? 10.738 9.573 6.036 1.00 83.62 86 SER A CA 1
ATOM 697 C C . SER A 1 86 ? 10.640 10.815 5.153 1.00 83.62 86 SER A C 1
ATOM 699 O O . SER A 1 86 ? 10.082 11.816 5.599 1.00 83.62 86 SER A O 1
ATOM 701 N N . SER A 1 87 ? 11.141 10.750 3.919 1.00 81.44 87 SER A N 1
ATOM 702 C CA . SER A 1 87 ? 11.276 11.904 3.014 1.00 81.44 87 SER A CA 1
ATOM 703 C C . SER A 1 87 ? 10.882 11.613 1.561 1.00 81.44 87 SER A C 1
ATOM 705 O O . SER A 1 87 ? 10.914 12.516 0.723 1.00 81.44 87 SER A O 1
ATOM 707 N N . GLY A 1 88 ? 10.519 10.371 1.243 1.00 79.50 88 GLY A N 1
ATOM 708 C CA . GLY A 1 88 ? 10.212 9.953 -0.116 1.00 79.50 88 GLY A CA 1
ATOM 709 C C . GLY A 1 88 ? 8.874 10.475 -0.635 1.00 79.50 88 GLY A C 1
ATOM 710 O O . GLY A 1 88 ? 7.967 10.843 0.114 1.00 79.50 88 GLY A O 1
ATOM 711 N N . ASN A 1 89 ? 8.727 10.432 -1.959 1.00 82.00 89 ASN A N 1
ATOM 712 C CA . ASN A 1 89 ? 7.440 10.633 -2.611 1.00 82.00 89 ASN A CA 1
ATOM 713 C C . ASN A 1 89 ? 6.607 9.351 -2.461 1.00 82.00 89 ASN A C 1
ATOM 715 O O . ASN A 1 89 ? 6.738 8.420 -3.257 1.00 82.00 89 ASN A O 1
ATOM 719 N N . ILE A 1 90 ? 5.789 9.297 -1.410 1.00 89.88 90 ILE A N 1
ATOM 720 C CA . ILE A 1 90 ? 5.016 8.116 -1.006 1.00 89.88 90 ILE A CA 1
ATOM 721 C C . ILE A 1 90 ? 3.534 8.460 -0.834 1.00 89.88 90 ILE A C 1
ATOM 723 O O . ILE A 1 90 ? 3.158 9.625 -0.701 1.00 89.88 90 ILE A O 1
ATOM 727 N N . ILE A 1 91 ? 2.683 7.438 -0.806 1.00 91.44 91 ILE A N 1
ATOM 728 C CA . ILE A 1 91 ? 1.278 7.606 -0.425 1.00 91.44 91 ILE A CA 1
ATOM 729 C C . ILE A 1 91 ? 1.229 7.748 1.097 1.00 91.44 91 ILE A C 1
ATOM 731 O O . ILE A 1 91 ? 1.788 6.913 1.811 1.00 91.44 91 ILE A O 1
ATOM 735 N N . ILE A 1 92 ? 0.562 8.796 1.580 1.00 92.06 92 ILE A N 1
ATOM 736 C CA . ILE A 1 92 ? 0.373 9.082 3.005 1.00 92.06 92 ILE A CA 1
ATOM 737 C C . ILE A 1 92 ? -1.108 9.333 3.242 1.00 92.06 92 ILE A C 1
ATOM 739 O O . ILE A 1 92 ? -1.688 10.238 2.645 1.00 92.06 92 ILE A O 1
ATOM 743 N N . ILE A 1 93 ? -1.684 8.556 4.151 1.00 93.38 93 ILE A N 1
ATOM 744 C CA . ILE A 1 93 ? -3.093 8.617 4.517 1.00 93.38 93 ILE A CA 1
ATOM 745 C C . ILE A 1 93 ? -3.176 8.974 6.002 1.00 93.38 93 ILE A C 1
ATOM 747 O O . ILE A 1 93 ? -2.736 8.180 6.842 1.00 93.38 93 ILE A O 1
ATOM 751 N N . PRO A 1 94 ? -3.705 10.160 6.345 1.00 93.38 94 PRO A N 1
ATOM 752 C CA . PRO A 1 94 ? -3.946 10.545 7.730 1.00 93.38 94 PRO A CA 1
ATOM 753 C C . PRO A 1 94 ? -4.934 9.595 8.409 1.00 93.38 94 PRO A C 1
ATOM 755 O O . PRO A 1 94 ? -5.894 9.146 7.779 1.00 93.38 94 PRO A O 1
ATOM 758 N N . PHE A 1 95 ? -4.751 9.323 9.701 1.00 94.19 95 PHE A N 1
ATOM 759 C CA . PHE A 1 95 ? -5.662 8.444 10.4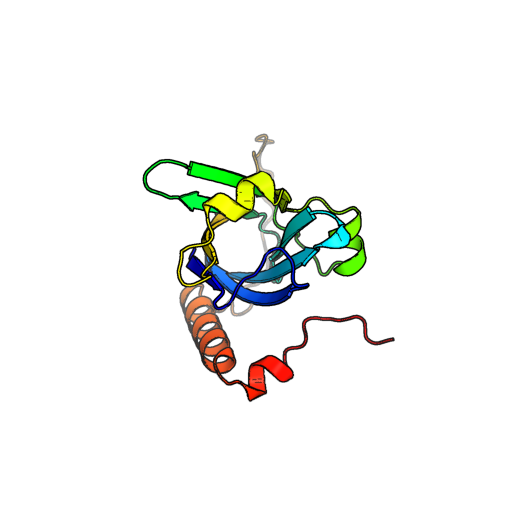43 1.00 94.19 95 PHE A CA 1
ATOM 760 C C . PHE A 1 95 ? -7.100 8.943 10.460 1.00 94.19 95 PHE A C 1
ATOM 762 O O . PHE A 1 95 ? -7.999 8.134 10.285 1.00 94.19 95 PHE A O 1
ATOM 769 N N . GLU A 1 96 ? -7.318 10.256 10.557 1.00 91.38 96 GLU A N 1
ATOM 770 C CA . GLU A 1 96 ? -8.650 10.872 10.442 1.00 91.38 96 GLU A CA 1
ATOM 771 C C . GLU A 1 96 ? -9.398 10.454 9.169 1.00 91.38 96 GLU A C 1
ATOM 773 O O . GLU A 1 96 ? -10.615 10.349 9.174 1.00 91.38 96 GLU A O 1
ATOM 778 N N . THR A 1 97 ? -8.671 10.167 8.086 1.00 91.69 97 THR A N 1
ATOM 779 C CA . THR A 1 97 ? -9.241 9.632 6.849 1.00 91.69 97 THR A CA 1
ATOM 780 C C . THR A 1 97 ? -9.302 8.107 6.888 1.00 91.69 97 THR A C 1
ATOM 782 O O . THR A 1 97 ? -10.311 7.521 6.511 1.00 91.69 97 THR A O 1
ATOM 785 N N . LEU A 1 98 ? -8.229 7.454 7.346 1.00 93.25 98 LEU A N 1
ATOM 786 C CA . LEU A 1 98 ? -8.086 5.998 7.324 1.00 93.25 98 LEU A CA 1
ATOM 787 C C . LEU A 1 98 ? -9.133 5.275 8.181 1.00 93.25 98 LEU A C 1
ATOM 789 O O . LEU A 1 98 ? -9.605 4.217 7.777 1.00 93.25 98 LEU A O 1
ATOM 793 N N . VAL A 1 99 ? -9.504 5.838 9.337 1.00 92.88 99 VAL A N 1
ATOM 794 C CA . VAL A 1 99 ? -10.450 5.214 10.280 1.00 92.88 99 VAL A CA 1
ATOM 795 C C . VAL A 1 99 ? -11.818 4.947 9.662 1.00 92.88 99 VAL A C 1
ATOM 797 O O . VAL A 1 99 ? -12.478 3.994 10.051 1.00 92.88 99 VAL A O 1
ATOM 800 N N . HIS A 1 100 ? -12.224 5.731 8.660 1.00 92.44 100 HIS A N 1
ATOM 801 C CA . HIS A 1 100 ? -13.486 5.530 7.945 1.00 92.44 100 HIS A CA 1
ATOM 802 C C . HIS A 1 100 ? -13.490 4.299 7.029 1.00 92.44 100 HIS A C 1
ATOM 804 O O . HIS A 1 100 ? -14.532 3.950 6.479 1.00 92.44 100 HIS A O 1
ATOM 810 N N . PHE A 1 101 ? -12.334 3.665 6.838 1.00 93.38 101 PHE A N 1
ATOM 811 C CA . PHE A 1 101 ? -12.156 2.506 5.969 1.00 93.38 101 PHE A CA 1
ATOM 812 C C . PHE A 1 101 ? -11.767 1.234 6.729 1.00 93.38 101 PHE A C 1
ATOM 814 O O . PHE A 1 101 ? -11.422 0.234 6.098 1.00 93.38 101 PHE A O 1
ATOM 821 N N . ILE A 1 102 ? -11.795 1.286 8.063 1.00 93.62 102 ILE A N 1
ATOM 822 C CA . ILE A 1 102 ? -11.643 0.124 8.934 1.00 93.62 102 ILE A CA 1
ATOM 823 C C . ILE A 1 102 ? -13.049 -0.320 9.321 1.00 93.62 102 ILE A C 1
ATOM 825 O O . ILE A 1 102 ? -13.818 0.485 9.844 1.00 93.62 102 ILE A O 1
ATOM 829 N N . ASP A 1 103 ? -13.393 -1.569 9.031 1.00 91.12 103 ASP A N 1
ATOM 830 C CA . ASP A 1 103 ? -14.711 -2.104 9.368 1.00 91.12 103 ASP A CA 1
ATOM 831 C C . ASP A 1 103 ? -14.815 -2.560 10.836 1.00 91.12 103 ASP A C 1
ATOM 833 O O . ASP A 1 103 ? -13.840 -2.561 11.596 1.00 91.12 103 ASP A O 1
ATOM 837 N N . ASP A 1 104 ? -16.022 -2.965 11.238 1.00 92.06 104 ASP A N 1
ATOM 838 C CA . ASP A 1 104 ? -16.315 -3.438 12.597 1.00 92.06 104 ASP A CA 1
ATOM 839 C C . ASP A 1 104 ? -15.553 -4.727 12.964 1.00 92.06 104 ASP A C 1
ATOM 841 O O . ASP A 1 104 ? -15.350 -5.022 14.145 1.00 92.06 104 ASP A O 1
ATOM 845 N N . GLU A 1 105 ? -15.088 -5.486 11.966 1.00 94.88 105 GLU A N 1
ATOM 846 C CA . GLU A 1 105 ? -14.232 -6.665 12.127 1.00 94.88 105 GLU A CA 1
ATOM 847 C C . GLU A 1 105 ? -12.739 -6.300 12.192 1.00 94.88 105 GLU A C 1
ATOM 849 O O . GLU A 1 105 ? -11.876 -7.181 12.195 1.00 94.88 105 GLU A O 1
ATOM 854 N N . LYS A 1 106 ? -12.419 -5.001 12.273 1.00 93.56 106 LYS A N 1
ATOM 855 C CA . LYS A 1 106 ? -11.058 -4.458 12.246 1.00 93.56 106 LYS A CA 1
ATOM 856 C C . LYS A 1 106 ? -10.310 -4.806 10.961 1.00 93.56 106 LYS A C 1
ATOM 858 O O . LYS A 1 106 ? -9.093 -4.994 10.981 1.00 93.56 106 LYS A O 1
ATOM 863 N N . GLN A 1 107 ? -10.999 -4.901 9.830 1.00 94.25 107 GLN A N 1
ATOM 864 C CA . GLN A 1 107 ? -10.352 -5.092 8.541 1.00 94.25 107 GLN A CA 1
ATOM 865 C C . GLN A 1 107 ? -10.143 -3.761 7.829 1.00 94.25 107 GLN A C 1
ATOM 867 O O . GLN A 1 107 ? -11.055 -2.948 7.702 1.00 94.25 107 GLN A O 1
ATOM 872 N N . LEU A 1 108 ? -8.931 -3.555 7.312 1.00 94.12 108 LEU A N 1
ATOM 873 C CA . LEU A 1 108 ? -8.625 -2.456 6.400 1.00 94.12 108 LEU A CA 1
ATOM 874 C C . LEU A 1 108 ? -8.564 -3.002 4.975 1.00 94.12 108 LEU A C 1
ATOM 876 O O . LEU A 1 108 ? -7.703 -3.834 4.663 1.00 94.12 108 LEU A O 1
ATOM 880 N N . MET A 1 109 ? -9.442 -2.505 4.102 1.00 92.44 109 MET A N 1
ATOM 881 C CA . MET A 1 109 ? -9.538 -2.952 2.712 1.00 92.44 109 MET A CA 1
ATOM 882 C C . MET A 1 109 ? -9.395 -1.804 1.716 1.00 92.44 109 MET A C 1
ATOM 884 O O . MET A 1 109 ? -10.060 -0.777 1.818 1.00 92.44 109 MET A O 1
ATOM 888 N N . TYR A 1 110 ? -8.564 -2.002 0.693 1.00 94.12 110 TYR A N 1
ATOM 889 C CA . TYR A 1 110 ? -8.467 -1.078 -0.436 1.00 94.12 110 TYR A CA 1
ATOM 890 C C . TYR A 1 110 ? -8.074 -1.768 -1.732 1.00 94.12 110 TYR A C 1
ATOM 892 O O . TYR A 1 110 ? -7.537 -2.877 -1.753 1.00 94.12 110 TYR A O 1
ATOM 900 N N . LYS A 1 111 ? -8.314 -1.079 -2.844 1.00 94.25 111 LYS A N 1
ATOM 901 C CA . LYS A 1 111 ? -7.849 -1.488 -4.167 1.00 94.25 111 LYS A CA 1
ATOM 902 C C . LYS A 1 111 ? -6.530 -0.817 -4.483 1.00 94.25 111 LYS A C 1
ATOM 904 O O . LYS A 1 111 ? -6.371 0.383 -4.272 1.00 94.25 111 LYS A O 1
ATOM 909 N N . ILE A 1 112 ? -5.612 -1.583 -5.057 1.00 94.81 112 ILE A N 1
ATOM 910 C CA . ILE A 1 112 ? -4.404 -1.057 -5.680 1.00 94.81 112 ILE A CA 1
ATOM 911 C C . ILE A 1 112 ? -4.433 -1.310 -7.183 1.00 94.81 112 ILE A C 1
ATOM 913 O O . ILE A 1 112 ? -4.566 -2.444 -7.662 1.00 94.81 112 ILE A O 1
ATOM 917 N N . ASN A 1 113 ? -4.284 -0.227 -7.934 1.00 94.88 113 ASN A N 1
ATOM 918 C CA . ASN A 1 113 ? -4.218 -0.232 -9.383 1.00 94.88 113 ASN A CA 1
ATOM 919 C C . ASN A 1 113 ? -2.837 0.236 -9.831 1.00 94.88 113 ASN A C 1
ATOM 921 O O . ASN A 1 113 ? -2.323 1.231 -9.328 1.00 94.88 113 ASN A O 1
ATOM 925 N N . ILE A 1 114 ? -2.243 -0.485 -10.778 1.00 94.69 114 ILE A N 1
ATOM 926 C CA . ILE A 1 114 ? -0.966 -0.117 -11.387 1.00 94.69 114 ILE A CA 1
ATOM 927 C C . ILE A 1 114 ? -1.219 0.133 -12.866 1.00 94.69 114 ILE A C 1
ATOM 929 O O . ILE A 1 114 ? -1.724 -0.744 -13.568 1.00 94.69 114 ILE A O 1
ATOM 933 N N . SER A 1 115 ? -0.866 1.331 -13.319 1.00 95.06 115 SER A N 1
ATOM 934 C CA . SER A 1 115 ? -0.971 1.763 -14.712 1.00 95.06 115 SER A CA 1
ATOM 935 C C . SER A 1 115 ? 0.403 2.154 -15.235 1.00 95.06 115 SER A C 1
ATOM 937 O O . SER A 1 115 ? 1.149 2.821 -14.521 1.00 95.06 115 SER A O 1
ATOM 939 N N . GLU A 1 116 ? 0.715 1.794 -16.472 1.00 93.56 116 GLU A N 1
ATOM 940 C CA . GLU A 1 116 ? 1.901 2.298 -17.163 1.00 93.56 116 GLU A CA 1
ATOM 941 C C . GLU A 1 116 ? 1.744 3.799 -17.451 1.00 93.56 116 GLU A C 1
ATOM 943 O O . GLU A 1 116 ? 0.654 4.273 -17.782 1.00 93.56 116 GLU A O 1
ATOM 948 N N . ILE A 1 117 ? 2.820 4.559 -17.261 1.00 91.19 117 ILE A N 1
ATOM 949 C CA . ILE A 1 117 ? 2.902 5.966 -17.640 1.00 91.19 117 ILE A CA 1
ATOM 950 C C . ILE A 1 117 ? 3.460 5.983 -19.055 1.00 91.19 117 ILE A C 1
ATOM 952 O O . ILE A 1 117 ? 4.645 5.732 -19.260 1.00 91.19 117 ILE A O 1
ATOM 956 N N . THR A 1 118 ? 2.613 6.278 -20.036 1.00 81.69 118 THR A N 1
ATOM 957 C CA . THR A 1 118 ? 3.082 6.459 -21.407 1.00 81.69 118 THR A CA 1
ATOM 958 C C . THR A 1 118 ? 3.975 7.700 -21.450 1.00 81.69 118 THR A C 1
ATOM 960 O O . THR A 1 118 ? 3.492 8.787 -21.118 1.00 81.69 118 THR A O 1
ATOM 963 N N . PRO A 1 119 ? 5.257 7.592 -21.839 1.00 62.84 119 PRO A N 1
ATOM 964 C CA . PRO A 1 119 ? 6.079 8.772 -22.030 1.00 62.84 119 PRO A CA 1
ATOM 965 C C . PRO A 1 119 ? 5.465 9.611 -23.152 1.00 62.84 119 PRO A C 1
ATOM 967 O O . PRO A 1 119 ? 5.209 9.112 -24.249 1.00 62.84 119 PRO A O 1
ATOM 970 N N . THR A 1 120 ? 5.208 10.888 -22.882 1.00 51.91 120 THR A N 1
ATOM 971 C CA . THR A 1 120 ? 4.810 11.843 -23.915 1.00 51.91 120 THR A CA 1
ATOM 972 C C . THR A 1 120 ? 6.011 12.033 -24.835 1.00 51.91 120 THR A C 1
ATOM 974 O O . THR A 1 120 ? 6.939 12.772 -24.514 1.00 51.91 120 THR A O 1
ATOM 977 N N . ILE A 1 121 ? 6.054 11.307 -25.950 1.00 56.56 121 ILE A N 1
ATOM 978 C CA . ILE A 1 121 ? 7.089 11.504 -26.961 1.00 56.56 121 ILE A CA 1
ATOM 979 C C . ILE A 1 121 ? 6.804 12.863 -27.605 1.00 56.56 121 ILE A C 1
ATOM 981 O O . ILE A 1 121 ? 5.881 12.990 -28.407 1.00 56.56 121 ILE A O 1
ATOM 985 N N . GLU A 1 122 ? 7.593 13.888 -27.275 1.00 45.59 122 GLU A N 1
ATOM 986 C CA . GLU A 1 122 ? 7.797 14.978 -28.226 1.00 45.59 122 GLU A CA 1
ATOM 987 C C . GLU A 1 122 ? 8.424 14.349 -29.470 1.00 45.59 122 GLU A C 1
ATOM 989 O O . GLU A 1 122 ? 9.569 13.893 -29.454 1.00 45.59 122 GLU A O 1
ATOM 994 N N . SER A 1 123 ? 7.636 14.248 -30.537 1.00 39.06 123 SER A N 1
ATOM 995 C CA . SER A 1 123 ? 8.064 13.691 -31.812 1.00 39.06 123 SER A CA 1
ATOM 996 C C . SER A 1 123 ? 9.205 14.532 -32.384 1.00 39.06 123 SER A C 1
ATOM 998 O O . SER A 1 123 ? 8.972 15.554 -33.031 1.00 39.06 123 SER A O 1
ATOM 1000 N N . LYS A 1 124 ? 10.448 14.105 -32.165 1.00 45.97 124 LYS A N 1
ATOM 1001 C CA . LYS A 1 124 ? 11.574 14.476 -33.024 1.00 45.97 124 LYS A CA 1
ATOM 1002 C C . LYS A 1 124 ? 11.726 13.409 -34.112 1.00 45.97 124 LYS A C 1
ATOM 1004 O O . LYS A 1 124 ? 11.495 12.233 -33.829 1.00 45.97 124 LYS A O 1
ATOM 1009 N N . PRO A 1 125 ? 12.039 13.808 -35.356 1.00 42.06 125 PRO A N 1
ATOM 1010 C CA . PRO A 1 125 ? 12.003 12.915 -36.504 1.00 42.06 125 PRO A CA 1
ATOM 1011 C C . PRO A 1 125 ? 13.027 11.786 -36.358 1.00 42.06 125 PRO A C 1
ATOM 1013 O O . PRO A 1 125 ? 14.144 11.987 -35.881 1.00 42.06 125 PRO A O 1
ATOM 1016 N N . ILE A 1 126 ? 12.585 10.600 -36.765 1.00 42.88 126 ILE A N 1
ATOM 1017 C CA . ILE A 1 126 ? 13.295 9.326 -36.706 1.00 42.88 126 ILE A CA 1
ATOM 1018 C C . ILE A 1 126 ? 14.518 9.394 -37.629 1.00 42.88 126 ILE A C 1
ATOM 1020 O O . ILE A 1 126 ? 14.373 9.619 -38.828 1.00 42.88 126 ILE A O 1
ATOM 1024 N N . LEU A 1 127 ? 15.711 9.174 -37.077 1.00 40.53 127 LEU A N 1
ATOM 1025 C CA . LEU A 1 127 ? 16.848 8.664 -37.839 1.00 40.53 127 LEU A CA 1
ATOM 1026 C C . LEU A 1 127 ? 16.909 7.163 -37.573 1.00 40.53 127 LEU A C 1
ATOM 1028 O O . LEU A 1 127 ? 17.089 6.738 -36.431 1.00 40.53 127 LEU A O 1
ATOM 1032 N N . GLU A 1 128 ? 16.680 6.386 -38.628 1.00 43.06 128 GLU A N 1
ATOM 1033 C CA . GLU A 1 128 ? 16.824 4.935 -38.637 1.00 43.06 128 GLU A CA 1
ATOM 1034 C C . GLU A 1 128 ? 18.253 4.564 -38.229 1.00 43.06 128 GLU A C 1
ATOM 1036 O O . GLU A 1 128 ? 19.226 4.992 -38.849 1.00 43.06 128 GLU A O 1
ATOM 1041 N N . ILE A 1 129 ? 18.373 3.769 -37.169 1.00 42.91 129 ILE A N 1
ATOM 1042 C CA . ILE A 1 129 ? 19.592 3.031 -36.855 1.00 42.91 129 ILE A CA 1
ATOM 1043 C C . ILE A 1 129 ? 19.164 1.574 -36.724 1.00 42.91 129 ILE A C 1
ATOM 1045 O O . ILE A 1 129 ? 18.335 1.231 -35.879 1.00 42.91 129 ILE A O 1
ATOM 1049 N N . GLU A 1 130 ? 19.695 0.742 -37.615 1.00 43.03 130 GLU A N 1
ATOM 1050 C CA . GLU A 1 130 ? 19.520 -0.706 -37.624 1.00 43.03 130 GLU A CA 1
ATOM 1051 C C . GLU A 1 130 ? 19.974 -1.311 -36.282 1.00 43.03 130 GLU A C 1
ATOM 1053 O O . GLU A 1 130 ? 21.039 -0.983 -35.756 1.00 43.03 130 GLU A O 1
ATOM 1058 N N . SER A 1 131 ? 19.146 -2.192 -35.717 1.00 39.03 131 SER A N 1
ATOM 1059 C CA . SER A 1 131 ? 19.423 -2.919 -34.473 1.00 39.03 131 SER A CA 1
ATOM 1060 C C . SER A 1 131 ? 20.036 -4.281 -34.795 1.00 39.03 131 SER A C 1
ATOM 1062 O O . SER A 1 131 ? 19.381 -5.059 -35.491 1.00 39.03 131 SER A O 1
ATOM 1064 N N . PRO A 1 132 ? 21.209 -4.643 -34.247 1.00 40.56 132 PRO A N 1
ATOM 1065 C CA . PRO A 1 132 ? 21.689 -6.011 -34.309 1.00 40.56 132 PRO A CA 1
ATOM 1066 C C . PRO A 1 132 ? 21.181 -6.858 -33.127 1.00 40.56 132 PRO A C 1
ATOM 1068 O O . PRO A 1 132 ? 21.073 -6.389 -31.995 1.00 40.56 132 PRO A O 1
ATOM 1071 N N . GLU A 1 133 ? 20.929 -8.124 -33.464 1.00 44.41 133 GLU A N 1
ATOM 1072 C CA . GLU A 1 133 ? 20.928 -9.348 -32.646 1.00 44.41 133 GLU A CA 1
ATOM 1073 C C . GLU A 1 133 ? 19.710 -9.671 -31.749 1.00 44.41 133 GLU A C 1
ATOM 1075 O O . GLU A 1 133 ? 19.546 -9.224 -30.612 1.00 44.41 133 GLU A O 1
ATOM 1080 N N . GLU A 1 134 ? 18.878 -10.575 -32.286 1.00 49.22 134 GLU A N 1
ATOM 1081 C CA . GLU A 1 134 ? 17.940 -11.440 -31.568 1.00 49.22 134 GLU A CA 1
ATOM 1082 C C . GLU A 1 134 ? 18.703 -12.405 -30.644 1.00 49.22 134 GLU A C 1
ATOM 1084 O O . GLU A 1 134 ? 19.115 -13.494 -31.037 1.00 49.22 134 GLU A O 1
ATOM 1089 N N . GLY A 1 135 ? 18.881 -12.009 -29.385 1.00 44.38 135 GLY A N 1
ATOM 1090 C CA . GLY A 1 135 ? 18.974 -12.969 -28.286 1.00 44.38 135 GLY A CA 1
ATOM 1091 C C . GLY A 1 135 ? 17.575 -13.485 -27.949 1.00 44.38 135 GLY A C 1
ATOM 1092 O O . GLY A 1 135 ? 16.624 -12.707 -27.991 1.00 44.38 135 GLY A O 1
ATOM 1093 N N . ASP A 1 136 ? 17.455 -14.775 -27.635 1.00 49.66 136 ASP A N 1
ATOM 1094 C CA . ASP A 1 136 ? 16.211 -15.497 -27.336 1.00 49.66 136 ASP A CA 1
ATOM 1095 C C . ASP A 1 136 ? 15.388 -14.786 -26.238 1.00 49.66 136 ASP A C 1
ATOM 1097 O O . ASP A 1 136 ? 15.622 -14.930 -25.034 1.00 49.66 136 ASP A O 1
ATOM 1101 N N . LYS A 1 137 ? 14.468 -13.909 -26.656 1.00 55.25 137 LYS A N 1
ATOM 1102 C CA . LYS A 1 137 ? 13.592 -13.151 -25.760 1.00 55.25 137 LYS A CA 1
ATOM 1103 C C . LYS A 1 137 ? 12.407 -14.039 -25.432 1.00 55.25 137 LYS A C 1
ATOM 1105 O O . LYS A 1 137 ? 11.503 -14.188 -26.251 1.00 55.25 137 LYS A O 1
ATOM 1110 N N . MET A 1 138 ? 12.405 -14.577 -24.214 1.00 53.97 138 MET A N 1
ATOM 1111 C CA . MET A 1 138 ? 11.244 -15.247 -23.633 1.00 53.97 138 MET A CA 1
ATOM 1112 C C . MET A 1 138 ? 9.986 -14.407 -23.894 1.00 53.97 138 MET A C 1
ATOM 1114 O O . MET A 1 138 ? 9.955 -13.201 -23.628 1.00 53.97 138 MET A O 1
ATOM 1118 N N . SER A 1 139 ? 8.960 -15.032 -24.463 1.00 65.12 139 SER A N 1
ATOM 1119 C CA . SER A 1 139 ? 7.745 -14.332 -24.859 1.00 65.12 139 SER A CA 1
ATOM 1120 C C . SER A 1 139 ? 7.053 -13.723 -23.635 1.00 65.12 139 SER A C 1
ATOM 1122 O O . SER A 1 139 ? 7.126 -14.240 -22.518 1.00 65.12 139 SER A O 1
ATOM 1124 N N . HIS A 1 140 ? 6.311 -12.632 -23.833 1.00 52.22 140 HIS A N 1
ATOM 1125 C CA . HIS A 1 140 ? 5.525 -11.991 -22.767 1.00 52.22 140 HIS A CA 1
ATOM 1126 C C . HIS A 1 140 ? 4.623 -12.981 -22.005 1.00 52.22 140 HIS A C 1
ATOM 1128 O O . HIS A 1 140 ? 4.382 -12.826 -20.806 1.00 52.22 140 HIS A O 1
ATOM 1134 N N . PHE A 1 141 ? 4.129 -14.008 -22.700 1.00 58.09 141 PHE A N 1
ATOM 1135 C CA . PHE A 1 141 ? 3.298 -15.059 -22.125 1.00 58.09 141 PHE A CA 1
ATOM 1136 C C . PHE A 1 141 ? 4.088 -15.999 -21.202 1.00 58.09 141 PHE A C 1
ATOM 1138 O O . PHE A 1 141 ? 3.617 -16.349 -20.118 1.00 58.09 141 PHE A O 1
ATOM 1145 N N . GLU A 1 142 ? 5.301 -16.378 -21.594 1.00 63.38 142 GLU A N 1
ATOM 1146 C CA . GLU A 1 142 ? 6.200 -17.192 -20.773 1.00 63.38 142 GLU A CA 1
ATOM 1147 C C . GLU A 1 142 ? 6.681 -16.422 -19.540 1.00 63.38 142 GLU A C 1
ATOM 1149 O O . GLU A 1 142 ? 6.646 -16.973 -18.441 1.00 63.38 142 GLU A O 1
ATOM 1154 N N . ILE A 1 143 ? 6.996 -15.127 -19.682 1.00 64.06 143 ILE A N 1
ATOM 1155 C CA . ILE A 1 143 ? 7.308 -14.245 -18.546 1.00 64.06 143 ILE A CA 1
ATOM 1156 C C . ILE A 1 143 ? 6.125 -14.207 -17.576 1.00 64.06 143 ILE A C 1
ATOM 1158 O O . ILE A 1 143 ? 6.292 -14.462 -16.388 1.00 64.06 143 ILE A O 1
ATOM 1162 N N . TYR A 1 144 ? 4.906 -13.953 -18.060 1.00 57.53 144 TYR A N 1
ATOM 1163 C CA . TYR A 1 144 ? 3.711 -13.928 -17.212 1.00 57.53 144 TYR A CA 1
ATOM 1164 C C . TYR A 1 144 ? 3.477 -15.256 -16.475 1.00 57.53 144 TYR A C 1
ATOM 1166 O O . TYR A 1 144 ? 3.086 -15.268 -15.305 1.00 57.53 144 TYR A O 1
ATOM 1174 N N . THR A 1 145 ? 3.740 -16.376 -17.147 1.00 60.72 145 THR A N 1
ATOM 1175 C CA . THR A 1 145 ? 3.580 -17.722 -16.587 1.00 60.72 145 THR A CA 1
ATOM 1176 C C . THR A 1 145 ? 4.639 -18.003 -15.521 1.00 60.72 145 THR A C 1
ATOM 1178 O O . THR A 1 145 ? 4.295 -18.450 -14.426 1.00 60.72 145 THR A O 1
ATOM 1181 N N . ALA A 1 146 ? 5.900 -17.655 -15.784 1.00 63.25 146 ALA A N 1
ATOM 1182 C CA . ALA A 1 146 ? 6.988 -17.735 -14.815 1.00 63.25 146 ALA A CA 1
ATOM 1183 C C . ALA A 1 146 ? 6.721 -16.840 -13.595 1.00 63.25 146 ALA A C 1
ATOM 1185 O O . ALA A 1 146 ? 6.837 -17.297 -12.462 1.00 63.25 146 ALA A O 1
ATOM 1186 N N . LEU A 1 147 ? 6.261 -15.602 -13.802 1.00 61.97 147 LEU A N 1
ATOM 1187 C CA . LEU A 1 147 ? 5.905 -14.678 -12.723 1.00 61.97 147 LEU A CA 1
ATOM 1188 C C . LEU A 1 147 ? 4.756 -15.207 -11.861 1.00 61.97 147 LEU A C 1
ATOM 1190 O O . LEU A 1 147 ? 4.822 -15.121 -10.637 1.00 61.97 147 LEU A O 1
ATOM 1194 N N . LYS A 1 148 ? 3.722 -15.799 -12.468 1.00 60.34 148 LYS A N 1
ATOM 1195 C CA . LYS A 1 148 ? 2.642 -16.461 -11.723 1.00 60.34 148 LYS A CA 1
ATOM 1196 C C . LYS A 1 148 ? 3.143 -17.637 -10.891 1.00 60.34 148 LYS A C 1
ATOM 1198 O O . LYS A 1 148 ? 2.693 -17.805 -9.761 1.00 60.34 148 LYS A O 1
ATOM 1203 N N . LEU A 1 149 ? 4.057 -18.441 -11.433 1.00 62.19 149 LEU A N 1
ATOM 1204 C CA . LEU A 1 149 ? 4.669 -19.553 -10.706 1.00 62.19 149 LEU A CA 1
ATOM 1205 C C . LEU A 1 149 ? 5.527 -19.056 -9.540 1.00 62.19 149 LEU A C 1
ATOM 1207 O O . LEU A 1 149 ? 5.430 -19.620 -8.453 1.00 62.19 149 LEU A O 1
ATOM 1211 N N . VAL A 1 150 ? 6.282 -17.968 -9.730 1.00 62.28 150 VAL A N 1
ATOM 1212 C CA . VAL A 1 150 ? 7.022 -17.302 -8.651 1.00 62.28 150 VAL A CA 1
ATOM 1213 C C . VAL A 1 150 ? 6.049 -16.839 -7.573 1.00 62.28 150 VAL A C 1
ATOM 1215 O O . VAL A 1 150 ? 6.169 -17.305 -6.449 1.00 62.28 150 VAL A O 1
ATOM 1218 N N . VAL A 1 151 ? 5.031 -16.036 -7.902 1.00 56.44 151 VAL A N 1
ATOM 1219 C CA . VAL A 1 151 ? 4.031 -15.553 -6.928 1.00 56.44 151 VAL A CA 1
ATOM 1220 C C . VAL A 1 151 ? 3.397 -16.709 -6.150 1.00 56.44 151 VAL A C 1
ATOM 1222 O O . VAL A 1 151 ? 3.353 -16.662 -4.926 1.00 56.44 151 VAL A O 1
ATOM 1225 N N . LYS A 1 152 ? 2.997 -17.786 -6.835 1.00 56.94 152 LYS A N 1
ATOM 1226 C CA . LYS A 1 152 ? 2.426 -18.981 -6.199 1.00 56.94 152 LYS A CA 1
ATOM 1227 C C . LYS A 1 152 ? 3.429 -19.711 -5.300 1.00 56.94 152 LYS A C 1
ATOM 1229 O O . LYS A 1 152 ? 3.054 -20.236 -4.259 1.00 56.94 152 LYS A O 1
ATOM 1234 N N . SER A 1 153 ? 4.710 -19.735 -5.667 1.00 54.88 153 SER A N 1
ATOM 1235 C CA . SER A 1 153 ? 5.763 -20.264 -4.791 1.00 54.88 153 SER A CA 1
ATOM 1236 C C . SER A 1 153 ? 5.996 -19.383 -3.556 1.00 54.88 153 SER A C 1
ATOM 1238 O O . SER A 1 153 ? 6.439 -19.892 -2.530 1.00 54.88 153 SER A O 1
ATOM 1240 N N . LEU A 1 154 ? 5.635 -18.092 -3.613 1.00 48.19 154 LEU A N 1
ATOM 1241 C CA . LEU A 1 154 ? 5.762 -17.154 -2.489 1.00 48.19 154 LEU A CA 1
ATOM 1242 C C . LEU A 1 154 ? 4.591 -17.210 -1.514 1.00 48.19 154 LEU A C 1
ATOM 1244 O O . LEU A 1 154 ? 4.717 -16.719 -0.401 1.00 48.19 154 LEU A O 1
ATOM 1248 N N . GLU A 1 155 ? 3.481 -17.846 -1.882 1.00 48.78 155 GLU A N 1
ATOM 1249 C CA . GLU A 1 155 ? 2.396 -18.182 -0.948 1.00 48.78 155 GLU A CA 1
ATOM 1250 C C . GLU A 1 155 ? 2.834 -19.253 0.074 1.00 48.78 155 GLU A C 1
ATOM 1252 O O . GLU A 1 155 ? 2.120 -19.532 1.036 1.00 48.78 155 GLU A O 1
ATOM 1257 N N . CYS A 1 156 ? 4.029 -19.838 -0.095 1.00 43.72 156 CYS A N 1
ATOM 1258 C CA . CYS A 1 156 ? 4.683 -20.660 0.914 1.00 43.72 156 CYS A CA 1
ATOM 1259 C C . CYS A 1 156 ? 5.215 -19.780 2.070 1.00 43.72 156 CYS A C 1
ATOM 1261 O O . CYS A 1 156 ? 6.092 -18.940 1.840 1.00 43.72 156 CYS A O 1
ATOM 1263 N N . PRO A 1 157 ? 4.796 -20.020 3.329 1.00 43.47 157 PRO A N 1
ATOM 1264 C CA . PRO A 1 157 ? 5.254 -19.257 4.498 1.00 43.47 157 PRO A CA 1
ATOM 1265 C C . PRO A 1 157 ? 6.780 -19.255 4.685 1.00 43.47 157 PRO A C 1
ATOM 1267 O O . PRO A 1 157 ? 7.343 -18.304 5.219 1.00 43.47 157 PRO A O 1
ATOM 1270 N N . VAL A 1 158 ? 7.463 -20.308 4.220 1.00 40.41 158 VAL A N 1
ATOM 1271 C CA . VAL A 1 158 ? 8.928 -20.458 4.287 1.00 40.41 158 VAL A CA 1
ATOM 1272 C C . VAL A 1 158 ? 9.634 -19.643 3.191 1.00 40.41 158 VAL A C 1
ATOM 1274 O O . VAL A 1 158 ? 10.726 -19.115 3.406 1.00 40.41 158 VAL A O 1
ATOM 1277 N N . CYS A 1 159 ? 9.008 -19.489 2.021 1.00 39.41 159 CYS A N 1
ATOM 1278 C CA . CYS A 1 159 ? 9.563 -18.729 0.897 1.00 39.41 159 CYS A CA 1
ATOM 1279 C C . CYS A 1 159 ? 9.415 -17.209 1.090 1.00 39.41 159 CYS A C 1
ATOM 1281 O O . CYS A 1 159 ? 10.297 -16.450 0.696 1.00 39.41 159 CYS A O 1
ATOM 1283 N N . LEU A 1 160 ? 8.363 -16.769 1.788 1.00 38.56 160 LEU A N 1
ATOM 1284 C CA . LEU A 1 160 ? 8.204 -15.386 2.262 1.00 38.56 160 LEU A CA 1
ATOM 1285 C C . LEU A 1 160 ? 9.343 -14.935 3.193 1.00 38.56 160 LEU A C 1
ATOM 1287 O O . LEU A 1 160 ? 9.726 -13.771 3.162 1.00 38.56 160 LEU A O 1
ATOM 1291 N N . GLY A 1 161 ? 9.912 -15.852 3.985 1.00 37.16 161 GLY A N 1
ATOM 1292 C CA . GLY A 1 161 ? 11.048 -15.565 4.870 1.00 37.16 161 GLY A CA 1
ATOM 1293 C C . GLY A 1 161 ? 12.420 -15.561 4.184 1.00 37.16 161 GLY A C 1
ATOM 1294 O O . GLY A 1 161 ? 13.386 -15.087 4.774 1.00 37.16 161 GLY A O 1
ATOM 1295 N N . THR A 1 162 ? 12.526 -16.086 2.958 1.00 41.62 162 THR A N 1
ATOM 1296 C CA . THR A 1 162 ? 13.792 -16.178 2.198 1.00 41.62 162 THR A CA 1
ATOM 1297 C C . THR A 1 162 ? 13.886 -15.175 1.056 1.00 41.62 162 THR A C 1
ATOM 1299 O O . THR A 1 162 ? 14.986 -14.851 0.617 1.00 41.62 162 THR A O 1
ATOM 1302 N N . LEU A 1 163 ? 12.759 -14.616 0.619 1.00 43.84 163 LEU A N 1
ATOM 1303 C CA . LEU A 1 163 ? 12.732 -13.399 -0.184 1.00 43.84 163 LEU A CA 1
ATOM 1304 C C . LEU A 1 163 ? 12.628 -12.207 0.742 1.00 43.84 163 LEU A C 1
ATOM 1306 O O . LEU A 1 163 ? 11.641 -11.472 0.757 1.00 43.84 163 LEU A O 1
ATOM 1310 N N . THR A 1 164 ? 13.691 -12.007 1.515 1.00 43.12 164 THR A N 1
ATOM 1311 C CA . THR A 1 164 ? 13.951 -10.673 2.018 1.00 43.12 164 THR A CA 1
ATOM 1312 C C . THR A 1 164 ? 13.964 -9.753 0.798 1.00 43.12 164 THR A C 1
ATOM 1314 O O . THR A 1 164 ? 14.703 -10.033 -0.157 1.00 43.12 164 THR A O 1
ATOM 1317 N N . PRO A 1 165 ? 13.194 -8.649 0.787 1.00 41.53 165 PRO A N 1
ATOM 1318 C CA . PRO A 1 165 ? 13.577 -7.539 -0.070 1.00 41.53 165 PRO A CA 1
ATOM 1319 C C . PRO A 1 165 ? 15.055 -7.229 0.196 1.00 41.53 165 PRO A C 1
ATOM 1321 O O . PRO A 1 165 ? 15.553 -7.631 1.250 1.00 41.53 165 PRO A O 1
ATOM 1324 N N . PRO A 1 166 ? 15.789 -6.568 -0.708 1.00 37.59 166 PRO A N 1
ATOM 1325 C CA . PRO A 1 166 ? 17.140 -6.123 -0.397 1.00 37.59 166 PRO A CA 1
ATOM 1326 C C . PRO A 1 166 ? 17.077 -5.091 0.746 1.00 37.59 166 PRO A C 1
ATOM 1328 O O . PRO A 1 166 ? 17.124 -3.889 0.533 1.00 37.59 166 PRO A O 1
ATOM 1331 N N . LEU A 1 167 ? 16.906 -5.580 1.972 1.00 36.88 167 LEU A N 1
ATOM 1332 C CA . LEU A 1 167 ? 17.327 -4.974 3.207 1.00 36.88 167 LEU A CA 1
ATOM 1333 C C . LEU A 1 167 ? 18.837 -4.985 3.082 1.00 36.88 167 LEU A C 1
ATOM 1335 O O . LEU A 1 167 ? 19.433 -6.053 2.918 1.00 36.88 167 LEU A O 1
ATOM 1339 N N . ALA A 1 168 ? 19.407 -3.787 3.034 1.00 35.19 168 ALA A N 1
ATOM 1340 C CA . ALA A 1 168 ? 20.835 -3.562 2.992 1.00 35.19 168 ALA A CA 1
ATOM 1341 C C . ALA A 1 168 ? 21.536 -4.553 3.929 1.00 35.19 168 ALA A C 1
ATOM 1343 O O . ALA A 1 168 ? 21.350 -4.539 5.146 1.00 35.19 168 ALA A O 1
ATOM 1344 N N . VAL A 1 169 ? 22.285 -5.475 3.330 1.00 27.80 169 VAL A N 1
ATOM 1345 C CA . VAL A 1 169 ? 23.240 -6.283 4.066 1.00 27.80 169 VAL A CA 1
ATOM 1346 C C . VAL A 1 169 ? 24.461 -5.385 4.241 1.00 27.80 169 VAL A C 1
ATOM 1348 O O . VAL A 1 169 ? 25.128 -5.081 3.250 1.00 27.80 169 VAL A O 1
ATOM 1351 N N . CYS A 1 170 ? 24.700 -5.030 5.508 1.00 29.27 170 CYS A N 1
ATOM 1352 C CA . CYS A 1 170 ? 25.846 -4.327 6.106 1.00 29.27 170 CYS A CA 1
ATOM 1353 C C . CYS A 1 170 ? 25.760 -2.799 6.209 1.00 29.27 170 CYS A C 1
ATOM 1355 O O . CYS A 1 170 ? 25.798 -2.111 5.168 1.00 29.27 170 CYS A O 1
#

Secondary structure (DSSP, 8-state):
-EEEEESS--TTS-EEEEEEEEETTEEEEEEEEEETTTTEEEEEEEE--SS---EEEEEEEE-SS-EEEEEEEPB-S---HHHHHHHSS-EEEEHHHHGGGB-TT--EEEEEEEEE-------PPP---PPP-------HHHHHHHHHHHHHHHTSHHHHTT--------

Organism: NCBI:txid38151

Radius of gyration: 18.69 Å; chains: 1; bounding box: 47×36×56 Å